Protein AF-A0A7V9BVW2-F1 (afdb_monomer_lite)

Secondary structure (DSSP, 8-state):
----------SS--GGGGGGS-GGG-SS-----HHHHHTS---STTTHHHHHHHHHHHHTT-S-----

pLDDT: mean 92.65, std 8.19, range [50.22, 98.44]

Foldseek 3Di:
DDDDDDDDAAQPDDQVVCVVDCPVVPDPDGDDHVCRVVVHHGDPVNCVVVVVVQVVCVVVVNDDDDDD

Radius of gyration: 14.77 Å; chains: 1; bounding box: 38×29×38 Å

Sequence (68 aa):
GVTLHGFALNCEPDLAAFARIVPCGIADAGVTSLSAELDRPVTVAGVTDSVADAVADALDGRLPVRPG

Structure (mmCIF, N/CA/C/O backbone):
data_AF-A0A7V9BVW2-F1
#
_entry.id   AF-A0A7V9BVW2-F1
#
loop_
_atom_site.group_PDB
_atom_site.id
_atom_site.type_symbol
_atom_site.label_atom_id
_atom_site.label_alt_id
_atom_site.label_comp_id
_atom_site.label_asym_id
_atom_site.label_entity_id
_atom_site.label_seq_id
_atom_site.pdbx_PDB_ins_code
_atom_site.Cartn_x
_atom_site.Cartn_y
_atom_site.Cartn_z
_atom_site.occupancy
_atom_site.B_iso_or_equiv
_atom_site.auth_seq_id
_atom_site.auth_comp_id
_atom_site.auth_asym_id
_atom_site.auth_atom_id
_atom_site.pdbx_PDB_model_num
ATOM 1 N N . GLY A 1 1 ? 20.369 0.814 11.512 1.00 85.06 1 GLY A N 1
ATOM 2 C CA . GLY A 1 1 ? 20.339 1.480 10.193 1.00 85.06 1 GLY A CA 1
ATOM 3 C C . GLY A 1 1 ? 19.067 2.295 10.077 1.00 85.06 1 GLY A C 1
ATOM 4 O O . GLY A 1 1 ? 18.249 2.211 10.982 1.00 85.06 1 GLY A O 1
ATOM 5 N N . VAL A 1 2 ? 18.909 3.071 9.006 1.00 94.12 2 VAL A N 1
ATOM 6 C CA . VAL A 1 2 ? 17.686 3.846 8.723 1.00 94.12 2 VAL A CA 1
ATOM 7 C C . VAL A 1 2 ? 17.109 3.355 7.399 1.00 94.12 2 VAL A C 1
ATOM 9 O O . VAL A 1 2 ? 17.861 3.158 6.445 1.00 94.12 2 VAL A O 1
ATOM 12 N N . THR A 1 3 ? 15.802 3.112 7.353 1.00 94.62 3 THR A N 1
ATOM 13 C CA . THR A 1 3 ? 15.100 2.664 6.144 1.00 94.62 3 THR A CA 1
ATOM 14 C C . THR A 1 3 ? 14.794 3.842 5.219 1.00 94.62 3 THR A C 1
ATOM 16 O O . THR A 1 3 ? 14.525 4.948 5.681 1.00 94.62 3 THR A O 1
ATOM 19 N N . LEU A 1 4 ? 14.805 3.599 3.908 1.00 96.06 4 LEU A N 1
ATOM 20 C CA . LEU A 1 4 ? 14.407 4.553 2.866 1.00 96.06 4 LEU A CA 1
ATOM 21 C C . LEU A 1 4 ? 13.289 3.933 2.015 1.00 96.06 4 LEU A C 1
ATOM 23 O O . LEU A 1 4 ? 13.223 2.708 1.913 1.00 96.06 4 LEU A O 1
ATOM 27 N N . HIS A 1 5 ? 12.481 4.774 1.359 1.00 96.69 5 HIS A N 1
ATOM 28 C CA . HIS A 1 5 ? 11.236 4.411 0.655 1.00 96.69 5 HIS A CA 1
ATOM 29 C C . HIS A 1 5 ? 10.093 4.014 1.608 1.00 96.69 5 HIS A C 1
ATOM 31 O O . HIS A 1 5 ? 10.012 4.530 2.720 1.00 96.69 5 HIS A O 1
ATOM 37 N N . GLY A 1 6 ? 9.170 3.163 1.149 1.00 95.38 6 GLY A N 1
ATOM 38 C CA . GLY A 1 6 ? 7.974 2.766 1.882 1.00 95.38 6 GLY A CA 1
ATOM 39 C C . GLY A 1 6 ? 7.076 1.854 1.049 1.00 95.38 6 GLY A C 1
ATOM 40 O O . GLY A 1 6 ? 7.561 1.071 0.233 1.00 95.38 6 GLY A O 1
ATOM 41 N N . PHE A 1 7 ? 5.768 1.984 1.246 1.00 97.19 7 PHE A N 1
ATOM 42 C CA . PHE A 1 7 ? 4.732 1.247 0.523 1.00 97.19 7 PHE A CA 1
ATOM 43 C C . PHE A 1 7 ? 3.747 2.213 -0.147 1.00 97.19 7 PHE A C 1
ATOM 45 O O . PHE A 1 7 ? 3.696 3.398 0.180 1.00 97.19 7 PHE A O 1
ATOM 52 N N . ALA A 1 8 ? 2.941 1.687 -1.069 1.00 96.62 8 ALA A N 1
ATOM 53 C CA . ALA A 1 8 ? 1.821 2.394 -1.677 1.00 96.62 8 ALA A CA 1
ATOM 54 C C . ALA A 1 8 ? 0.545 1.563 -1.488 1.00 96.62 8 ALA A C 1
ATOM 56 O O . ALA A 1 8 ? 0.518 0.387 -1.845 1.00 96.62 8 ALA A O 1
ATOM 57 N N . LEU A 1 9 ? -0.496 2.170 -0.912 1.00 97.81 9 LEU A N 1
ATOM 58 C CA . LEU A 1 9 ? -1.792 1.534 -0.673 1.00 97.81 9 LEU A CA 1
ATOM 59 C C . LEU A 1 9 ? -2.855 2.165 -1.576 1.00 97.81 9 LEU A C 1
ATOM 61 O O . LEU A 1 9 ? -3.161 3.353 -1.461 1.00 97.81 9 LEU A O 1
ATOM 65 N N . ASN A 1 10 ? -3.443 1.364 -2.459 1.00 98.00 10 ASN A N 1
ATOM 66 C CA . ASN A 1 10 ? -4.492 1.817 -3.366 1.00 98.00 10 ASN A CA 1
ATOM 67 C C . ASN A 1 10 ? -5.805 2.040 -2.595 1.00 98.00 10 ASN A C 1
ATOM 69 O O . ASN A 1 10 ? -6.513 1.085 -2.290 1.00 98.00 10 ASN A O 1
ATOM 73 N N . CYS A 1 11 ? -6.145 3.294 -2.296 1.00 98.12 11 CYS A N 1
ATOM 74 C CA . CYS A 1 11 ? -7.405 3.653 -1.633 1.00 98.12 11 CYS A CA 1
ATOM 75 C C . CYS A 1 11 ? -8.528 3.867 -2.666 1.00 98.12 11 CYS A C 1
ATOM 77 O O . CYS A 1 11 ? -9.455 3.062 -2.761 1.00 98.12 11 CYS A O 1
ATOM 79 N N . GLU A 1 12 ? -8.372 4.885 -3.516 1.00 97.31 12 GLU A N 1
ATOM 80 C CA . GLU A 1 12 ? -9.276 5.226 -4.629 1.00 97.31 12 GLU A CA 1
ATOM 81 C C . GLU A 1 12 ? -8.544 5.712 -5.911 1.00 97.31 12 GLU A C 1
ATOM 83 O O . GLU A 1 12 ? -8.996 6.658 -6.555 1.00 97.31 12 GLU A O 1
ATOM 88 N N . PRO A 1 13 ? -7.383 5.144 -6.308 1.00 95.94 13 PRO A N 1
ATOM 89 C CA . PRO A 1 13 ? -6.700 5.593 -7.520 1.00 95.94 13 PRO A CA 1
ATOM 90 C C . PRO A 1 13 ? -7.475 5.207 -8.789 1.00 95.94 13 PRO A C 1
ATOM 92 O O . PRO A 1 13 ? -8.221 4.227 -8.805 1.00 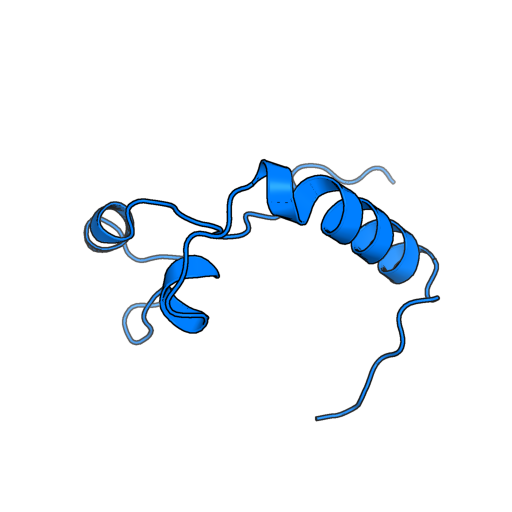95.94 13 PRO A O 1
ATOM 95 N N . ASP A 1 14 ? -7.197 5.907 -9.892 1.00 94.31 14 ASP A N 1
ATOM 96 C CA . ASP A 1 14 ? -7.548 5.419 -11.226 1.00 94.31 14 ASP A CA 1
ATOM 97 C C . ASP A 1 14 ? -6.705 4.177 -11.567 1.00 94.31 14 ASP A C 1
ATOM 99 O O . ASP A 1 14 ? -5.510 4.266 -11.873 1.00 94.31 14 ASP A O 1
ATOM 103 N N . LEU A 1 15 ? -7.332 2.999 -11.514 1.00 93.94 15 LEU A N 1
ATOM 104 C CA . LEU A 1 15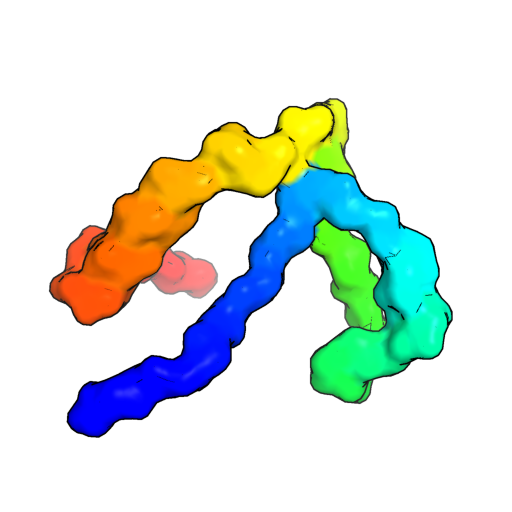 ? -6.663 1.729 -11.794 1.00 93.94 15 LEU A CA 1
ATOM 105 C C . LEU A 1 15 ? -6.284 1.564 -13.277 1.00 93.94 15 LEU A C 1
ATOM 107 O O . LEU A 1 15 ? -5.416 0.745 -13.588 1.00 93.94 15 LEU A O 1
ATOM 111 N N . ALA A 1 16 ? -6.839 2.364 -14.197 1.00 91.81 16 ALA A N 1
ATOM 112 C CA . ALA A 1 16 ? -6.490 2.304 -15.618 1.00 91.81 16 ALA A CA 1
ATOM 113 C C . ALA A 1 16 ? -5.023 2.683 -15.886 1.00 91.81 16 ALA A C 1
ATOM 115 O O . ALA A 1 16 ? -4.449 2.274 -16.898 1.00 91.81 16 ALA A O 1
ATOM 116 N N . ALA A 1 17 ? -4.380 3.421 -14.975 1.00 90.38 17 ALA A N 1
ATOM 117 C CA . ALA A 1 17 ? -2.954 3.722 -15.064 1.00 90.38 17 ALA A CA 1
ATOM 118 C C . ALA A 1 17 ? -2.082 2.452 -15.017 1.00 90.38 17 ALA A C 1
ATOM 120 O O . ALA A 1 17 ? -1.071 2.379 -15.717 1.00 90.38 17 ALA A O 1
ATOM 121 N N . PHE A 1 18 ? -2.494 1.426 -14.264 1.00 90.62 18 PHE A N 1
ATOM 122 C CA . PHE A 1 18 ? -1.739 0.177 -14.137 1.00 90.62 18 PHE A CA 1
ATOM 123 C C . PHE A 1 18 ? -1.764 -0.670 -15.411 1.00 90.62 18 PHE A C 1
ATOM 125 O O . PHE A 1 18 ? -0.811 -1.398 -15.662 1.00 90.62 18 PHE A O 1
ATOM 132 N N . ALA A 1 19 ? -2.775 -0.508 -16.271 1.00 86.00 19 ALA A N 1
ATOM 133 C CA . ALA A 1 19 ? -2.836 -1.187 -17.568 1.00 86.00 19 ALA A CA 1
ATOM 134 C C . ALA A 1 19 ? -1.739 -0.729 -18.553 1.00 86.00 19 ALA A C 1
ATOM 136 O O . ALA A 1 19 ? -1.558 -1.332 -19.609 1.00 86.00 19 ALA A O 1
ATOM 137 N N . ARG A 1 20 ? -1.014 0.353 -18.236 1.00 88.75 20 ARG A N 1
ATOM 138 C CA . ARG A 1 20 ? 0.059 0.914 -19.074 1.00 88.75 20 ARG A CA 1
ATOM 139 C C . ARG A 1 20 ? 1.452 0.395 -18.706 1.00 88.75 20 ARG A C 1
ATOM 141 O O . ARG A 1 20 ? 2.421 0.778 -19.357 1.00 88.75 20 ARG A O 1
ATOM 148 N N . ILE A 1 21 ? 1.564 -0.432 -17.667 1.00 89.94 21 ILE A N 1
ATOM 149 C CA . ILE A 1 21 ? 2.826 -0.982 -17.157 1.00 89.94 21 ILE A CA 1
ATOM 150 C C . ILE A 1 21 ? 2.675 -2.478 -16.855 1.00 89.94 21 ILE A C 1
ATOM 152 O O . ILE A 1 21 ? 1.566 -2.998 -16.823 1.00 89.94 21 ILE A O 1
ATOM 156 N N . VAL A 1 22 ? 3.792 -3.164 -16.592 1.00 86.31 22 VAL A N 1
ATOM 157 C CA . VAL A 1 22 ? 3.783 -4.488 -15.947 1.00 86.31 22 VAL A CA 1
ATOM 158 C C . VAL A 1 22 ? 4.044 -4.272 -14.448 1.00 86.31 22 VAL A C 1
ATOM 160 O O . VAL A 1 22 ? 5.206 -4.110 -14.053 1.00 86.31 22 VAL A O 1
ATOM 163 N N . PRO A 1 23 ? 3.000 -4.164 -13.604 1.00 80.06 23 PRO A N 1
ATOM 164 C CA . PRO A 1 23 ? 3.157 -3.794 -12.201 1.00 80.06 23 PRO A CA 1
ATOM 165 C C . PRO A 1 23 ? 3.938 -4.865 -11.439 1.00 80.06 23 PRO A C 1
ATOM 167 O O . PRO A 1 23 ? 3.665 -6.055 -11.558 1.00 80.06 23 PRO A O 1
ATOM 170 N N . CYS A 1 24 ? 4.945 -4.442 -10.669 1.00 83.69 24 CYS A N 1
ATOM 171 C CA . CYS A 1 24 ? 5.832 -5.342 -9.920 1.00 83.69 24 CYS A CA 1
ATOM 172 C C . CYS A 1 24 ? 6.532 -6.425 -10.778 1.00 83.69 24 CYS A C 1
ATOM 174 O O . CYS A 1 24 ? 7.058 -7.385 -10.223 1.00 83.69 24 CYS A O 1
ATOM 176 N N . GLY A 1 25 ? 6.544 -6.293 -12.114 1.00 84.81 25 GLY A N 1
ATOM 177 C CA . GLY A 1 25 ? 7.031 -7.330 -13.034 1.00 84.81 25 GLY A CA 1
ATOM 178 C C . GLY A 1 25 ? 6.094 -8.537 -13.201 1.00 84.81 25 GLY A C 1
ATOM 179 O O . GLY A 1 25 ? 6.491 -9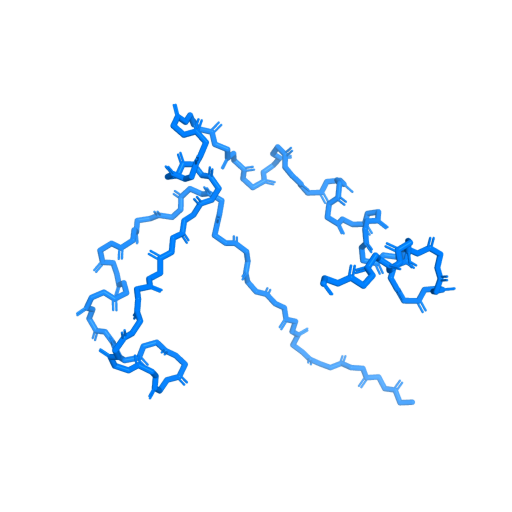.519 -13.821 1.00 84.81 25 GLY A O 1
ATOM 180 N N . ILE A 1 26 ? 4.868 -8.469 -12.673 1.00 85.69 26 ILE A N 1
ATOM 181 C CA . ILE A 1 26 ? 3.870 -9.543 -12.695 1.00 85.69 26 ILE A CA 1
ATOM 182 C C . ILE A 1 26 ? 2.868 -9.259 -13.818 1.00 85.69 26 ILE A C 1
ATOM 184 O O . ILE A 1 26 ? 2.239 -8.203 -13.844 1.00 85.69 26 ILE A O 1
ATOM 188 N N . ALA A 1 27 ? 2.743 -10.188 -14.766 1.00 82.88 27 ALA A N 1
ATOM 189 C CA . ALA A 1 27 ? 1.900 -10.020 -15.954 1.00 82.88 27 ALA A CA 1
ATOM 190 C C . ALA A 1 27 ? 0.565 -10.782 -15.877 1.00 82.88 27 ALA A C 1
ATOM 192 O O . ALA A 1 27 ? -0.340 -10.517 -16.663 1.00 82.88 27 ALA A O 1
ATOM 193 N N . ASP A 1 28 ? 0.448 -11.731 -14.952 1.00 82.75 28 ASP A N 1
ATOM 194 C CA . ASP A 1 28 ? -0.673 -12.662 -14.804 1.00 82.75 28 ASP A CA 1
ATOM 195 C C . ASP A 1 28 ? -1.563 -12.364 -13.585 1.00 82.75 28 ASP A C 1
ATOM 197 O O . ASP A 1 28 ? -2.482 -13.126 -13.289 1.00 82.75 28 ASP A O 1
ATOM 201 N N . ALA A 1 29 ? -1.340 -11.232 -12.910 1.00 87.81 29 ALA A N 1
ATOM 202 C CA . ALA A 1 29 ? -2.163 -10.755 -11.804 1.00 87.81 29 ALA A CA 1
ATOM 203 C C . ALA A 1 29 ? -2.650 -9.319 -12.040 1.00 87.81 29 ALA A C 1
ATOM 205 O O . ALA A 1 29 ? -1.967 -8.495 -12.648 1.00 87.81 29 ALA A O 1
ATOM 206 N N . GLY A 1 30 ? -3.850 -9.024 -11.537 1.00 88.06 30 GLY A N 1
ATOM 207 C CA . GLY A 1 30 ? -4.425 -7.683 -11.552 1.00 88.06 30 GLY A CA 1
ATOM 208 C C . GLY A 1 30 ? -4.014 -6.843 -10.342 1.00 88.06 30 GLY A C 1
ATOM 209 O O . GLY A 1 30 ? -3.415 -7.328 -9.384 1.00 88.06 30 GLY A O 1
ATOM 210 N N . VAL A 1 31 ? -4.401 -5.570 -10.377 1.00 95.00 31 VAL A N 1
ATOM 211 C CA . VAL A 1 31 ? -4.349 -4.655 -9.230 1.00 95.00 31 VAL A CA 1
ATOM 212 C C . VAL A 1 31 ? -5.766 -4.315 -8.775 1.00 95.00 31 VAL A C 1
ATOM 214 O O . VAL A 1 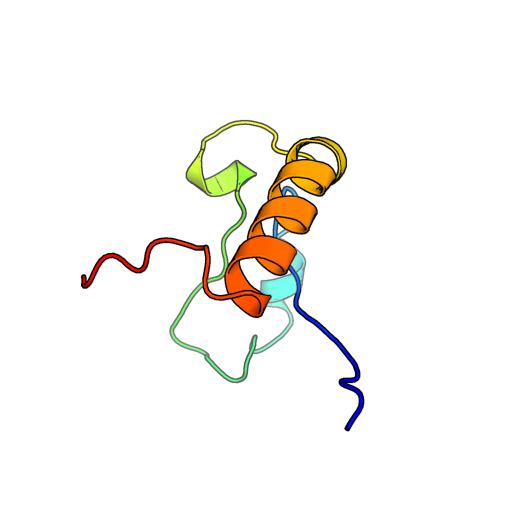31 ? -6.693 -4.315 -9.583 1.00 95.00 31 VAL A O 1
ATOM 217 N N . THR A 1 32 ? -5.927 -3.979 -7.498 1.00 96.31 32 THR A N 1
ATOM 218 C CA . THR A 1 32 ? -7.201 -3.516 -6.934 1.00 96.31 32 THR A CA 1
ATOM 219 C C . THR A 1 32 ? -6.996 -2.298 -6.029 1.00 96.31 32 THR A C 1
ATOM 221 O O . THR A 1 32 ? -5.865 -1.832 -5.847 1.00 96.31 32 THR A O 1
ATOM 224 N N . SER A 1 33 ? -8.083 -1.760 -5.481 1.00 98.12 33 SER A N 1
ATOM 225 C CA . SER A 1 33 ? -8.101 -0.692 -4.482 1.00 98.12 33 SER A CA 1
ATOM 226 C C . SER A 1 33 ? -9.112 -0.994 -3.377 1.00 98.12 33 SER A C 1
ATOM 228 O O . SER A 1 33 ? -10.053 -1.754 -3.587 1.00 98.12 33 SER A O 1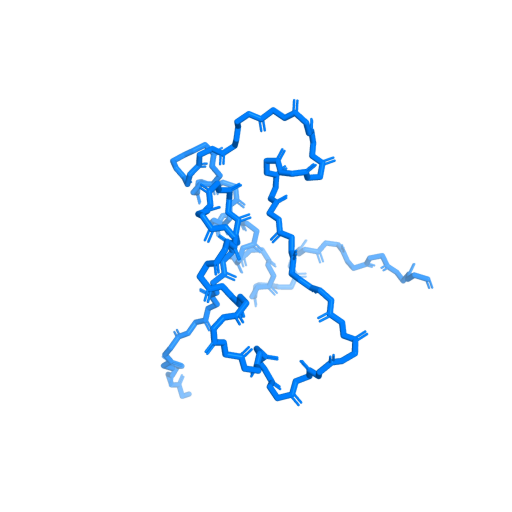
ATOM 230 N N . LEU A 1 34 ? -8.964 -0.363 -2.209 1.00 98.25 34 LEU A N 1
ATOM 231 C CA . LEU A 1 34 ? -9.944 -0.475 -1.120 1.00 98.25 34 LEU A CA 1
ATOM 232 C C . LEU A 1 34 ? -11.353 -0.108 -1.590 1.00 98.25 34 LEU A C 1
ATOM 234 O O . LEU A 1 34 ? -12.319 -0.745 -1.179 1.00 98.25 34 LEU A O 1
ATOM 238 N N . SER A 1 35 ? -11.463 0.895 -2.463 1.00 98.38 35 SER A N 1
ATOM 239 C CA . SER A 1 35 ? -12.756 1.311 -2.997 1.00 98.38 35 SER A CA 1
ATOM 240 C C . SER A 1 35 ? -13.376 0.278 -3.935 1.00 98.38 35 SER A C 1
ATOM 242 O O . SER A 1 35 ? -14.589 0.091 -3.901 1.00 98.38 35 SER A O 1
ATOM 244 N N . ALA A 1 36 ? -12.560 -0.407 -4.743 1.00 97.56 36 ALA A N 1
ATOM 245 C CA . ALA A 1 36 ? -13.025 -1.475 -5.624 1.00 97.56 36 ALA A CA 1
ATOM 246 C C . ALA A 1 36 ? -13.463 -2.719 -4.832 1.00 97.56 36 ALA A C 1
ATOM 248 O O . ALA A 1 36 ? -14.514 -3.281 -5.118 1.00 97.56 36 ALA A O 1
ATOM 249 N N . GLU A 1 37 ? -12.702 -3.113 -3.808 1.00 98.25 37 GLU A N 1
ATOM 250 C CA . GLU A 1 37 ? -13.010 -4.297 -2.989 1.00 98.25 37 GLU A CA 1
ATOM 251 C C . GLU A 1 37 ? -14.224 -4.105 -2.066 1.00 98.25 37 GLU A C 1
ATOM 253 O O . GLU A 1 37 ? -14.928 -5.063 -1.756 1.00 98.25 37 GLU A O 1
ATOM 258 N N . LEU A 1 38 ? -14.472 -2.878 -1.593 1.00 97.81 38 LEU A N 1
ATOM 259 C CA . LEU A 1 38 ? -15.552 -2.574 -0.643 1.00 97.81 38 LEU A CA 1
ATOM 260 C C . LEU A 1 38 ? -16.800 -1.963 -1.293 1.00 97.81 38 LEU A C 1
ATOM 262 O O . LEU A 1 38 ? -17.741 -1.636 -0.568 1.00 97.81 38 LEU A O 1
ATOM 266 N N . ASP A 1 39 ? -16.792 -1.773 -2.614 1.00 97.25 39 ASP A N 1
ATOM 267 C CA . ASP A 1 39 ? -17.868 -1.141 -3.393 1.00 97.25 39 ASP A CA 1
ATOM 268 C C . ASP A 1 39 ? -18.330 0.216 -2.818 1.00 97.25 39 ASP A C 1
ATOM 270 O O . ASP A 1 39 ? -19.513 0.554 -2.759 1.00 97.25 39 ASP A O 1
ATOM 274 N N . ARG A 1 40 ? -17.376 1.011 -2.317 1.00 97.81 40 ARG A N 1
ATOM 275 C CA . ARG A 1 40 ? -17.622 2.358 -1.776 1.00 97.81 40 ARG A CA 1
ATOM 276 C C . ARG A 1 40 ? -16.356 3.210 -1.808 1.00 97.81 40 ARG A C 1
ATOM 278 O O . ARG A 1 40 ? -15.273 2.652 -1.667 1.00 97.81 40 ARG A O 1
ATOM 285 N N . PRO A 1 41 ? -16.450 4.549 -1.865 1.00 97.94 41 PRO A N 1
ATOM 286 C CA . PRO A 1 41 ? -15.272 5.401 -1.752 1.00 97.94 41 PRO A CA 1
ATOM 287 C C . PRO A 1 41 ? -14.532 5.189 -0.423 1.00 97.94 41 PRO A C 1
ATOM 289 O O . PRO A 1 41 ? -15.118 5.268 0.665 1.00 97.94 41 PRO A O 1
ATOM 292 N N . VAL A 1 42 ? -13.230 4.938 -0.521 1.00 98.38 42 VAL A N 1
ATOM 293 C CA . VAL A 1 42 ? -12.279 4.910 0.590 1.00 98.38 42 VAL A CA 1
ATOM 294 C C . VAL A 1 42 ? -11.138 5.847 0.240 1.00 98.38 42 VAL A C 1
ATOM 296 O O . VAL A 1 42 ? -10.308 5.540 -0.613 1.00 98.38 42 VAL A O 1
ATOM 299 N N . THR A 1 43 ? -11.112 7.000 0.902 1.00 98.44 43 THR A N 1
ATOM 300 C CA . THR A 1 43 ? -10.125 8.042 0.628 1.00 98.44 43 THR A CA 1
ATOM 301 C C . THR A 1 43 ? -8.835 7.797 1.394 1.00 98.44 43 THR A C 1
ATOM 303 O O . THR A 1 43 ? -8.837 7.152 2.443 1.00 98.44 43 THR A O 1
ATOM 306 N N . VAL A 1 44 ? -7.725 8.360 0.908 1.00 98.44 44 VAL A N 1
ATOM 307 C CA . VAL A 1 44 ? -6.438 8.322 1.628 1.00 98.44 44 VAL A CA 1
ATOM 308 C C . VAL A 1 44 ? -6.599 8.901 3.035 1.00 98.44 44 VAL A C 1
ATOM 310 O O . VAL A 1 44 ? -6.209 8.267 4.008 1.00 98.44 44 VAL A O 1
ATOM 313 N N . ALA A 1 45 ? -7.259 10.058 3.152 1.00 98.31 45 ALA A N 1
ATOM 314 C CA . ALA A 1 45 ? -7.527 10.691 4.442 1.00 98.31 45 ALA A CA 1
ATOM 315 C C . ALA A 1 45 ? -8.341 9.791 5.387 1.00 98.31 45 ALA A C 1
ATOM 317 O O . ALA A 1 45 ? -8.112 9.811 6.590 1.00 98.31 45 ALA A O 1
ATOM 318 N N . GLY A 1 46 ? -9.254 8.979 4.846 1.00 97.88 46 GLY A N 1
ATOM 319 C CA . GLY A 1 46 ? -10.070 8.048 5.623 1.00 97.88 46 GLY A CA 1
ATOM 320 C C . GLY A 1 46 ? -9.303 6.860 6.208 1.00 97.88 46 GLY A C 1
ATOM 321 O O . GLY A 1 46 ? -9.860 6.163 7.052 1.00 97.88 46 GLY A O 1
ATOM 322 N N . VAL A 1 47 ? -8.060 6.614 5.778 1.00 97.88 47 VAL A N 1
ATOM 323 C CA . VAL A 1 47 ? -7.237 5.495 6.266 1.00 97.88 47 VAL A CA 1
ATOM 324 C C . VAL A 1 47 ? -5.910 5.923 6.892 1.00 97.88 47 VAL A C 1
ATOM 326 O O . VAL A 1 47 ? -5.261 5.083 7.507 1.00 97.88 47 VAL A O 1
ATOM 329 N N . THR A 1 48 ? -5.501 7.192 6.769 1.00 98.38 48 THR A N 1
ATOM 330 C CA . THR A 1 48 ? -4.191 7.687 7.234 1.00 98.38 48 THR A CA 1
ATOM 331 C C . THR A 1 48 ? -3.890 7.302 8.681 1.00 98.38 48 THR A C 1
ATOM 333 O O . THR A 1 48 ? -2.844 6.708 8.935 1.00 98.38 48 THR A O 1
ATOM 336 N N . ASP A 1 49 ? -4.805 7.589 9.610 1.00 98.19 49 ASP A N 1
ATOM 337 C CA . ASP A 1 49 ? -4.580 7.338 11.039 1.00 98.19 49 ASP A CA 1
ATOM 338 C C . ASP A 1 49 ? -4.486 5.834 11.326 1.00 98.19 49 ASP A C 1
ATOM 340 O O . ASP A 1 49 ? -3.537 5.371 11.952 1.00 98.19 49 ASP A O 1
ATOM 344 N N . SER A 1 50 ? -5.403 5.039 10.763 1.00 97.56 50 SER A N 1
ATOM 345 C CA . SER A 1 50 ? -5.381 3.579 10.920 1.00 97.56 50 SER A CA 1
ATOM 346 C C . SER A 1 50 ? -4.118 2.941 10.342 1.00 97.56 50 SER A C 1
ATOM 348 O O . SER A 1 50 ? -3.607 1.971 10.897 1.00 97.56 50 SER A O 1
ATOM 350 N N . VAL A 1 51 ? -3.602 3.470 9.231 1.00 98.00 51 VAL A N 1
ATOM 351 C CA . VAL A 1 51 ? -2.346 3.009 8.630 1.00 98.00 51 VAL A CA 1
ATOM 352 C C . VAL A 1 51 ? -1.154 3.391 9.506 1.00 98.00 51 VAL A C 1
ATOM 354 O O . VAL A 1 51 ? -0.265 2.563 9.691 1.00 98.00 51 VAL A O 1
ATOM 357 N N . ALA A 1 52 ? -1.126 4.605 10.062 1.00 98.00 52 ALA A N 1
ATOM 358 C CA . ALA A 1 52 ? -0.063 5.039 10.966 1.00 98.00 52 ALA A CA 1
ATOM 359 C C . ALA A 1 52 ? 0.007 4.150 12.217 1.00 98.00 52 ALA A C 1
ATOM 361 O O . ALA A 1 52 ? 1.083 3.638 12.540 1.00 98.00 52 ALA A O 1
ATOM 362 N N . ASP A 1 53 ? -1.141 3.894 12.847 1.00 97.62 53 ASP A N 1
ATOM 363 C CA . ASP A 1 53 ? -1.249 3.012 14.010 1.00 97.62 53 ASP A CA 1
ATOM 364 C C . ASP A 1 53 ? -0.811 1.583 13.660 1.00 97.62 53 ASP A C 1
ATOM 366 O O . ASP A 1 53 ? 0.031 1.000 14.340 1.00 97.62 53 ASP A O 1
ATOM 370 N N . ALA A 1 54 ? -1.304 1.029 12.546 1.00 96.38 54 ALA A N 1
ATOM 371 C CA . ALA A 1 54 ? -0.960 -0.328 12.125 1.00 96.38 54 ALA A CA 1
ATOM 372 C C . ALA A 1 54 ? 0.535 -0.495 11.810 1.00 96.38 54 ALA A C 1
ATOM 374 O O . ALA A 1 54 ? 1.115 -1.537 12.119 1.00 96.38 54 ALA A O 1
ATOM 375 N N . VAL A 1 55 ? 1.173 0.513 11.206 1.00 97.12 55 VAL A N 1
ATOM 376 C CA . VAL A 1 55 ? 2.616 0.492 10.930 1.00 97.12 55 VAL A CA 1
ATOM 377 C C . VAL A 1 55 ? 3.413 0.551 12.231 1.00 97.12 55 VAL A C 1
ATOM 379 O O . VAL A 1 55 ? 4.341 -0.240 12.393 1.00 97.12 55 VAL A O 1
ATOM 382 N N . ALA A 1 56 ? 3.052 1.431 13.168 1.00 97.25 56 ALA A N 1
ATOM 383 C CA . ALA A 1 56 ? 3.707 1.498 14.474 1.00 97.25 56 ALA A CA 1
ATOM 384 C C . ALA A 1 56 ? 3.582 0.162 15.224 1.00 97.25 56 ALA A C 1
ATOM 386 O O . ALA A 1 56 ? 4.573 -0.391 15.699 1.00 97.25 56 ALA A O 1
ATOM 387 N N . ASP A 1 57 ? 2.381 -0.411 15.247 1.00 97.06 57 ASP A N 1
ATOM 388 C CA . ASP A 1 57 ? 2.107 -1.693 15.890 1.00 97.06 57 ASP A CA 1
ATOM 389 C C . ASP A 1 57 ? 2.875 -2.848 15.239 1.00 97.06 57 ASP A C 1
ATOM 391 O O . ASP A 1 57 ? 3.384 -3.722 15.942 1.00 97.06 57 ASP A O 1
ATOM 395 N N . ALA A 1 58 ? 2.992 -2.867 13.910 1.00 95.62 58 ALA A N 1
ATOM 396 C CA . ALA A 1 58 ? 3.755 -3.885 13.195 1.00 95.62 58 ALA A CA 1
ATOM 397 C C . ALA A 1 58 ? 5.257 -3.798 13.501 1.00 95.62 58 ALA A C 1
ATOM 399 O O . ALA A 1 58 ? 5.900 -4.826 13.714 1.00 95.62 58 ALA A O 1
ATOM 400 N N . LEU A 1 59 ? 5.812 -2.583 13.552 1.00 95.31 59 LEU A N 1
ATOM 401 C CA . LEU A 1 59 ? 7.231 -2.355 13.835 1.00 95.31 59 LEU A CA 1
ATOM 402 C C . LEU A 1 59 ? 7.598 -2.673 15.290 1.00 95.31 59 LEU A C 1
ATOM 404 O O . LEU A 1 59 ? 8.686 -3.189 15.542 1.00 95.31 59 LEU A O 1
ATOM 408 N N . ASP A 1 60 ? 6.680 -2.437 16.226 1.00 96.81 60 ASP A N 1
ATOM 409 C CA . ASP A 1 60 ? 6.853 -2.769 17.643 1.00 96.81 60 ASP A CA 1
ATOM 410 C C . ASP A 1 60 ? 6.527 -4.238 17.973 1.00 96.81 60 ASP A C 1
ATOM 412 O O . ASP A 1 60 ? 6.627 -4.653 19.129 1.00 96.81 60 ASP A O 1
ATOM 416 N N . GLY A 1 61 ? 6.088 -5.036 16.991 1.00 94.88 61 GLY A N 1
ATOM 417 C CA . GLY A 1 61 ? 5.664 -6.425 17.206 1.00 94.88 61 GLY A CA 1
ATOM 418 C C . GLY A 1 61 ? 4.364 -6.569 18.009 1.00 94.88 61 GLY A C 1
ATOM 419 O O . GLY A 1 61 ? 4.117 -7.616 18.606 1.00 94.88 61 GLY A O 1
ATOM 420 N N . ARG A 1 62 ? 3.532 -5.522 18.044 1.00 95.50 62 ARG A N 1
ATOM 421 C CA . ARG A 1 62 ? 2.231 -5.476 18.731 1.00 95.50 62 ARG A CA 1
ATOM 422 C C . ARG A 1 62 ? 1.068 -5.896 17.830 1.00 95.50 62 ARG A C 1
ATOM 424 O O . ARG A 1 62 ? 0.001 -6.235 18.339 1.00 95.50 62 ARG A O 1
ATOM 431 N N . LEU A 1 63 ? 1.270 -5.912 16.510 1.00 91.50 63 LEU A N 1
ATOM 432 C CA . LEU A 1 63 ? 0.246 -6.342 15.562 1.00 91.50 63 LEU A CA 1
ATOM 433 C C . LEU A 1 63 ? 0.026 -7.870 15.649 1.00 91.50 63 LEU A C 1
ATOM 435 O O . LEU A 1 63 ? 0.974 -8.634 15.447 1.00 91.50 63 LEU A O 1
ATOM 439 N N . PRO A 1 64 ? -1.206 -8.353 15.913 1.00 86.00 64 PRO A N 1
ATOM 440 C CA . PRO A 1 64 ? -1.478 -9.781 16.002 1.00 86.00 64 PRO A CA 1
ATOM 441 C C . PRO A 1 64 ? -1.343 -10.444 14.628 1.00 86.00 64 PRO A C 1
ATOM 443 O O . PRO A 1 64 ? -2.123 -10.177 13.714 1.00 86.00 64 PRO A O 1
ATOM 446 N N . VAL A 1 65 ? -0.387 -11.363 14.495 1.00 80.44 65 VAL A N 1
ATOM 447 C CA . VAL A 1 65 ? -0.225 -12.170 13.281 1.00 80.44 65 VAL A CA 1
ATOM 448 C C . VAL A 1 65 ? -1.151 -13.377 13.383 1.00 80.44 65 VAL A C 1
ATOM 450 O O . VAL A 1 65 ? -0.948 -14.262 14.215 1.00 80.44 65 VAL A O 1
ATOM 453 N N . ARG A 1 66 ? -2.202 -13.415 12.563 1.00 78.12 66 ARG A N 1
ATOM 454 C CA . ARG A 1 66 ? -3.005 -14.630 12.396 1.00 78.12 66 ARG A CA 1
ATOM 455 C C . ARG A 1 66 ? -2.338 -15.482 11.315 1.00 78.12 66 ARG A C 1
ATOM 457 O O . ARG A 1 66 ? -2.163 -14.964 10.214 1.00 78.12 66 ARG A O 1
ATOM 464 N N . PRO A 1 67 ? -1.948 -16.739 11.588 1.00 67.19 67 PRO A N 1
ATOM 465 C CA . PRO A 1 67 ? -1.576 -17.637 10.508 1.00 67.19 67 PRO A CA 1
ATOM 466 C C . PRO A 1 67 ? -2.803 -17.863 9.615 1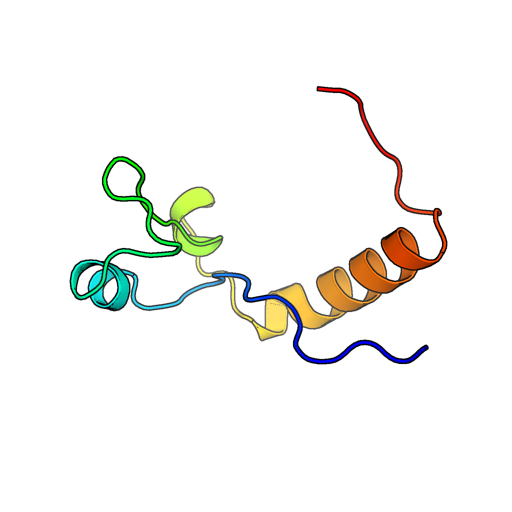.00 67.19 67 PRO A C 1
ATOM 468 O O . PRO A 1 67 ? -3.915 -18.025 10.127 1.00 67.19 67 PRO A O 1
ATOM 471 N N . GLY A 1 68 ? -2.584 -17.772 8.302 1.00 50.22 68 GLY A N 1
ATOM 472 C CA . GLY A 1 68 ? -3.564 -18.135 7.275 1.00 50.22 68 GLY A CA 1
ATOM 473 C C . GLY A 1 68 ? -3.679 -19.639 7.095 1.00 50.22 68 GLY A C 1
ATOM 474 O O . GLY A 1 68 ? -2.743 -20.358 7.515 1.00 50.22 68 GLY A O 1
#